Protein AF-A0A6F8SP99-F1 (afdb_monomer)

Foldseek 3Di:
DVVLVVLLVVLQVDDLVVSCVVVVVVVVVVCVVCVVPPCPPVNVVVVVVSVVSSVVSVVVVVVPD

Solvent-accessible surface area (backbone atoms only — not comparable to full-atom values): 3843 Å² total; per-residue (Å²): 114,68,67,62,52,49,52,61,60,61,37,71,88,45,64,64,65,60,46,47,61,65,42,47,63,55,52,49,54,48,51,63,62,46,71,80,43,101,55,63,68,66,48,52,55,48,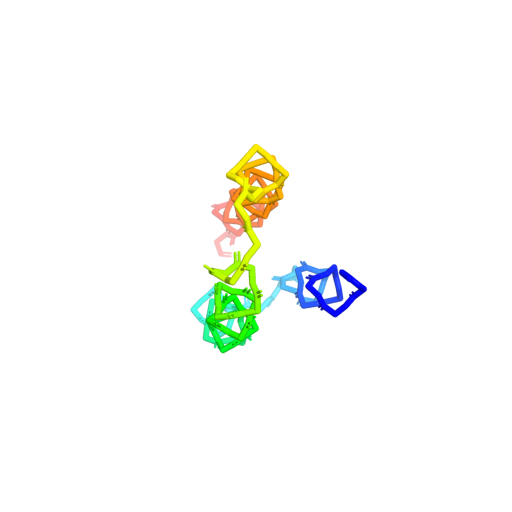52,49,54,52,53,52,52,51,50,53,48,52,54,56,49,70,75,53,127

Mean predicted aligned error: 6.06 Å

Sequence (65 aa):
MQRVREILKRGKGRNIRRVIEELTPVLRGWASYFSLVDVKRPLEAMDGWIRRRLRCVIWWQWKRP

Structure (mmCIF, N/CA/C/O backbone):
data_AF-A0A6F8SP99-F1
#
_entry.id   AF-A0A6F8SP99-F1
#
loop_
_atom_site.group_PDB
_atom_site.id
_atom_site.type_symbol
_atom_site.label_atom_id
_atom_site.label_alt_id
_atom_site.label_comp_id
_atom_site.label_asym_id
_atom_site.label_entity_id
_atom_site.label_seq_id
_atom_site.pdbx_PDB_ins_code
_atom_site.Cartn_x
_atom_site.Cartn_y
_atom_site.Cartn_z
_atom_site.occupancy
_atom_site.B_iso_or_equiv
_atom_site.auth_seq_id
_atom_site.auth_comp_id
_atom_site.auth_asym_id
_atom_site.auth_atom_id
_atom_site.pdbx_PDB_model_num
ATOM 1 N N . MET A 1 1 ? -6.470 -2.443 -10.847 1.00 60.34 1 MET A N 1
ATOM 2 C CA . MET A 1 1 ? -6.449 -1.652 -9.583 1.00 60.34 1 MET A CA 1
ATOM 3 C C . MET A 1 1 ? -7.808 -1.449 -8.891 1.00 60.34 1 MET A C 1
ATOM 5 O O . MET A 1 1 ? -7.855 -0.813 -7.841 1.00 60.34 1 MET A O 1
ATOM 9 N N . GLN A 1 2 ? -8.914 -2.001 -9.404 1.00 70.81 2 GLN A N 1
ATOM 10 C CA . GLN A 1 2 ? -10.247 -1.862 -8.789 1.00 70.81 2 GLN A CA 1
ATOM 11 C C . GLN A 1 2 ? -10.326 -2.519 -7.400 1.00 70.81 2 GLN A C 1
ATOM 13 O O . GLN A 1 2 ? -10.812 -1.907 -6.456 1.00 70.81 2 GLN A O 1
ATOM 18 N N . ARG A 1 3 ? -9.693 -3.688 -7.238 1.00 75.38 3 ARG A N 1
ATOM 19 C CA . ARG A 1 3 ? -9.664 -4.446 -5.978 1.00 75.38 3 ARG A CA 1
ATOM 20 C C . ARG A 1 3 ? -8.966 -3.707 -4.828 1.00 75.38 3 ARG A C 1
ATOM 22 O O . ARG A 1 3 ? -9.503 -3.634 -3.732 1.00 75.38 3 ARG A O 1
ATOM 29 N N . VAL A 1 4 ? -7.823 -3.059 -5.087 1.00 76.69 4 VAL A N 1
ATOM 30 C CA . VAL A 1 4 ? -7.133 -2.211 -4.088 1.00 76.69 4 VAL A CA 1
ATOM 31 C C . VAL A 1 4 ? -7.996 -1.005 -3.705 1.00 76.69 4 VAL A C 1
ATOM 33 O O . VAL A 1 4 ? -8.095 -0.650 -2.532 1.00 76.69 4 VAL A O 1
ATOM 36 N N . ARG A 1 5 ? -8.666 -0.381 -4.685 1.00 76.50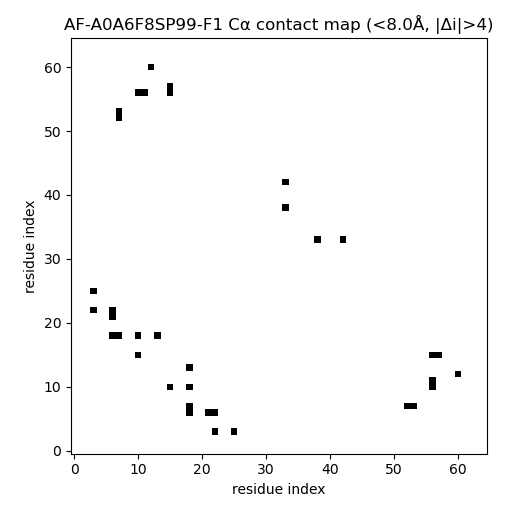 5 ARG A N 1
ATOM 37 C CA . ARG A 1 5 ? -9.615 0.717 -4.439 1.00 76.50 5 ARG A CA 1
ATOM 38 C C . ARG A 1 5 ? -10.782 0.277 -3.558 1.00 76.50 5 ARG A C 1
ATOM 40 O O . ARG A 1 5 ? -11.160 1.031 -2.666 1.00 76.50 5 ARG A O 1
ATOM 47 N N . GLU A 1 6 ? -11.330 -0.909 -3.787 1.00 81.19 6 GLU A N 1
ATOM 48 C CA . GLU A 1 6 ? -12.434 -1.465 -3.000 1.00 81.19 6 GLU A CA 1
ATOM 49 C C . GLU A 1 6 ? -12.023 -1.792 -1.568 1.00 81.19 6 GLU A C 1
ATOM 51 O O . GLU A 1 6 ? -12.723 -1.385 -0.640 1.00 81.19 6 GLU A O 1
ATOM 56 N N . ILE A 1 7 ? -10.869 -2.438 -1.378 1.00 78.25 7 ILE A N 1
ATOM 57 C CA . ILE A 1 7 ? -10.322 -2.740 -0.046 1.00 78.25 7 ILE A CA 1
ATOM 58 C C . ILE A 1 7 ? -10.100 -1.435 0.733 1.00 78.25 7 ILE A C 1
ATOM 60 O O . ILE A 1 7 ? -10.586 -1.280 1.854 1.00 78.25 7 ILE A O 1
ATOM 64 N N . LEU A 1 8 ? -9.467 -0.432 0.112 1.00 73.88 8 LEU A N 1
ATOM 65 C CA . LEU A 1 8 ? -9.231 0.871 0.747 1.00 73.88 8 LEU A CA 1
ATOM 66 C C . LEU A 1 8 ? -10.526 1.664 0.999 1.00 73.88 8 LEU A C 1
ATOM 68 O O . LEU A 1 8 ? -10.590 2.432 1.958 1.00 73.88 8 LEU A O 1
ATOM 72 N N . LYS A 1 9 ? -11.569 1.491 0.173 1.00 76.00 9 LYS A N 1
ATOM 73 C CA . LYS A 1 9 ? -12.892 2.109 0.390 1.00 76.00 9 LYS A CA 1
ATOM 74 C C . LYS A 1 9 ? -13.622 1.453 1.567 1.00 76.00 9 LYS A C 1
ATOM 76 O O . LYS A 1 9 ? -14.197 2.168 2.383 1.00 76.00 9 LYS A O 1
ATOM 81 N N . ARG A 1 10 ? -13.548 0.121 1.680 1.00 70.94 10 ARG A N 1
ATOM 82 C CA . ARG A 1 10 ? -14.104 -0.678 2.791 1.00 70.94 10 ARG A CA 1
ATOM 83 C C . ARG A 1 10 ? -13.318 -0.528 4.099 1.00 70.94 10 ARG A C 1
ATOM 85 O O . ARG A 1 10 ? -13.852 -0.822 5.162 1.00 70.94 10 ARG A O 1
ATOM 92 N N . GLY A 1 11 ? -12.078 -0.040 4.037 1.00 68.00 11 GLY A N 1
ATOM 93 C CA . GLY A 1 11 ? -11.244 0.241 5.209 1.00 68.00 11 GLY A CA 1
ATOM 94 C C . GLY A 1 11 ? -11.725 1.407 6.084 1.00 68.00 11 GLY A C 1
ATOM 95 O O . GLY A 1 11 ? -11.300 1.515 7.233 1.00 68.00 11 GLY A O 1
ATOM 96 N N . LYS A 1 12 ? -12.635 2.264 5.593 1.00 65.06 12 LYS A N 1
ATOM 97 C CA . LYS A 1 12 ? -13.281 3.313 6.402 1.00 65.06 12 LYS A CA 1
ATOM 98 C C . LYS A 1 12 ? -14.188 2.667 7.461 1.00 65.06 12 LYS A C 1
ATOM 100 O O . LYS A 1 12 ? -15.337 2.357 7.180 1.00 65.06 12 LYS A O 1
ATOM 105 N N . GLY A 1 13 ? -13.647 2.458 8.661 1.00 66.94 13 GLY A N 1
ATOM 106 C CA . GLY A 1 13 ? -14.351 1.870 9.811 1.00 66.94 13 GLY A CA 1
ATOM 107 C C . GLY A 1 13 ? -13.945 0.434 10.161 1.00 66.94 13 GLY A C 1
ATOM 108 O O . GLY A 1 13 ? -14.461 -0.120 11.124 1.00 66.94 13 GLY A O 1
ATOM 109 N N . ARG A 1 14 ? -13.010 -0.177 9.422 1.00 74.50 14 ARG A N 1
ATOM 110 C CA . ARG A 1 14 ? -12.419 -1.479 9.777 1.00 74.50 14 ARG A CA 1
ATOM 111 C C . ARG A 1 14 ? -11.072 -1.293 10.462 1.00 74.50 14 ARG A C 1
ATOM 113 O O . ARG A 1 14 ? -10.363 -0.327 10.192 1.00 74.50 14 ARG A O 1
ATOM 120 N N . ASN A 1 15 ? -10.694 -2.252 11.306 1.00 80.69 15 ASN A N 1
ATOM 121 C CA . ASN A 1 15 ? -9.372 -2.272 11.924 1.00 80.69 15 ASN A CA 1
ATOM 122 C C . ASN A 1 15 ? -8.279 -2.191 10.841 1.00 80.69 15 ASN A C 1
ATOM 124 O O . ASN A 1 15 ? -8.263 -3.003 9.912 1.00 80.69 15 ASN A O 1
ATOM 128 N N . ILE A 1 16 ? -7.375 -1.216 10.968 1.00 79.75 16 ILE A N 1
ATOM 129 C CA . ILE A 1 16 ? -6.317 -0.959 9.985 1.00 79.75 16 ILE A CA 1
ATOM 130 C C . ILE A 1 16 ? -5.439 -2.197 9.743 1.00 79.75 16 ILE A C 1
ATOM 132 O O . ILE A 1 16 ? -5.019 -2.425 8.612 1.00 79.75 16 ILE A O 1
ATOM 136 N N . ARG A 1 17 ? -5.219 -3.040 10.765 1.00 82.69 17 ARG A N 1
ATOM 137 C CA . ARG A 1 17 ? -4.422 -4.269 10.643 1.00 82.69 17 ARG A CA 1
ATOM 138 C C . ARG A 1 17 ? -5.070 -5.252 9.678 1.00 82.69 17 ARG A C 1
ATOM 140 O O . ARG A 1 17 ? -4.392 -5.720 8.776 1.00 82.69 17 ARG A O 1
ATOM 147 N N . ARG A 1 18 ? -6.391 -5.450 9.765 1.00 84.25 18 ARG A N 1
ATOM 148 C CA . ARG A 1 18 ? -7.131 -6.303 8.814 1.00 84.25 18 ARG A CA 1
ATOM 149 C C . ARG A 1 18 ? -7.054 -5.778 7.382 1.00 84.25 18 ARG A C 1
ATOM 151 O O . ARG A 1 18 ? -6.947 -6.553 6.441 1.00 84.25 18 ARG A O 1
ATOM 158 N N . VAL A 1 19 ? -7.087 -4.456 7.205 1.00 83.69 19 VAL A N 1
ATOM 159 C CA . VAL A 1 19 ? -6.939 -3.837 5.877 1.00 83.69 19 VAL A CA 1
ATOM 160 C C . VAL A 1 19 ? -5.533 -4.078 5.322 1.00 83.69 19 VAL A C 1
ATOM 162 O O . VAL A 1 19 ? -5.389 -4.373 4.140 1.00 83.69 19 VAL A O 1
ATOM 165 N N . ILE A 1 20 ? -4.500 -3.983 6.163 1.00 84.38 20 ILE A N 1
ATOM 166 C CA . ILE 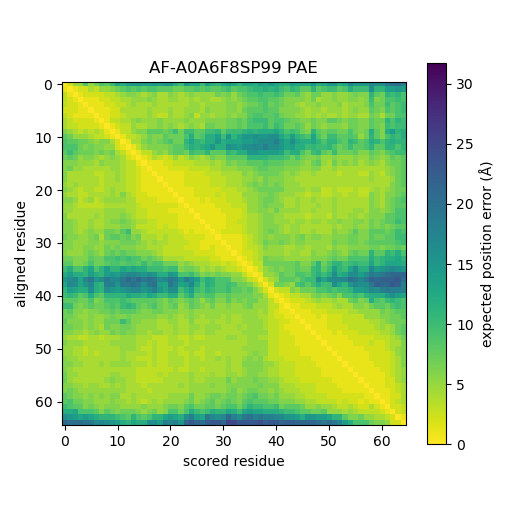A 1 20 ? -3.111 -4.277 5.780 1.00 84.38 20 ILE A CA 1
ATOM 167 C C . ILE A 1 20 ? -2.949 -5.765 5.442 1.00 84.38 20 ILE A C 1
ATOM 169 O O . ILE A 1 20 ? -2.347 -6.088 4.419 1.00 84.38 20 ILE A O 1
ATOM 173 N N . GLU A 1 21 ? -3.519 -6.662 6.243 1.00 87.56 21 GLU A N 1
ATOM 174 C CA . GLU A 1 21 ? -3.515 -8.109 5.993 1.00 87.56 21 GLU A CA 1
ATOM 175 C C . GLU A 1 21 ? -4.184 -8.458 4.657 1.00 87.56 21 GLU A C 1
ATOM 177 O O . GLU A 1 21 ? -3.615 -9.225 3.886 1.00 87.56 21 GLU A O 1
ATOM 182 N N . GLU A 1 22 ? -5.322 -7.838 4.319 1.00 85.62 22 GLU A N 1
ATOM 183 C CA . GLU A 1 22 ? -5.977 -8.006 3.010 1.00 85.62 22 GLU A CA 1
ATOM 184 C C . GLU A 1 22 ? -5.157 -7.403 1.851 1.00 85.62 22 GLU A C 1
ATOM 186 O O . GLU A 1 22 ? -5.153 -7.946 0.743 1.00 85.62 22 GLU A O 1
ATOM 191 N N . LEU A 1 23 ? -4.450 -6.286 2.076 1.00 84.62 23 LEU A N 1
ATOM 192 C CA . LEU A 1 23 ? -3.615 -5.646 1.049 1.00 84.62 23 LEU A CA 1
ATOM 193 C C . LEU A 1 23 ? -2.314 -6.406 0.777 1.00 84.62 23 LEU A C 1
ATOM 195 O O . LEU A 1 23 ? -1.848 -6.413 -0.361 1.00 84.62 23 LEU A O 1
ATOM 199 N N . THR A 1 24 ? -1.725 -7.034 1.791 1.00 87.38 24 THR A N 1
ATOM 200 C CA . THR A 1 24 ? -0.408 -7.687 1.715 1.00 87.38 24 THR A CA 1
ATOM 201 C C . THR A 1 24 ? -0.301 -8.729 0.588 1.00 87.38 24 THR A C 1
ATOM 203 O O . THR A 1 24 ? 0.632 -8.622 -0.211 1.00 87.38 24 THR A O 1
ATOM 206 N N . PRO A 1 25 ? -1.223 -9.703 0.434 1.00 88.62 25 PRO A N 1
ATOM 207 C CA . PRO A 1 25 ? -1.148 -10.676 -0.656 1.00 88.62 25 PRO A CA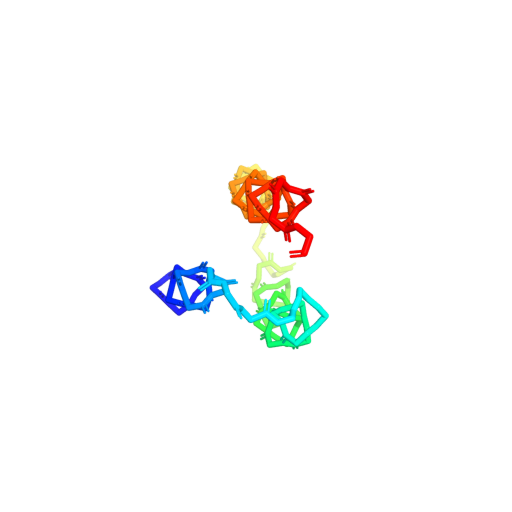 1
ATOM 208 C C . PRO A 1 25 ? -1.371 -10.031 -2.030 1.00 88.62 25 PRO A C 1
ATOM 210 O O . PRO A 1 25 ? -0.746 -10.446 -3.005 1.00 88.62 25 PRO A O 1
ATOM 213 N N . VAL A 1 26 ? -2.200 -8.983 -2.117 1.00 85.50 26 VAL A N 1
ATOM 214 C CA . VAL A 1 26 ? -2.412 -8.241 -3.370 1.00 85.50 26 VAL A CA 1
ATOM 215 C C . VAL A 1 26 ? -1.130 -7.519 -3.776 1.00 85.50 26 VAL A C 1
ATOM 217 O O . VAL A 1 26 ? -0.698 -7.651 -4.916 1.00 85.50 26 VAL A O 1
ATOM 220 N N . LEU A 1 27 ? -0.488 -6.809 -2.846 1.00 82.88 27 LEU A N 1
ATOM 221 C CA . LEU A 1 27 ? 0.780 -6.119 -3.090 1.00 82.88 27 LEU A CA 1
ATOM 222 C C . LEU A 1 27 ? 1.900 -7.099 -3.440 1.00 82.88 27 LEU A C 1
ATOM 224 O O . LEU A 1 27 ? 2.683 -6.813 -4.336 1.00 82.88 27 LEU A O 1
ATOM 228 N N . ARG A 1 28 ? 1.949 -8.270 -2.796 1.00 86.19 28 ARG A N 1
ATOM 229 C CA . ARG A 1 28 ? 2.938 -9.315 -3.097 1.00 86.19 28 ARG A CA 1
ATOM 230 C C . ARG A 1 28 ? 2.759 -9.892 -4.503 1.00 86.19 28 ARG A C 1
ATOM 232 O O . ARG A 1 28 ? 3.736 -9.998 -5.237 1.00 86.19 28 ARG A O 1
ATOM 239 N N . GLY A 1 29 ? 1.526 -10.221 -4.897 1.00 83.81 29 GLY A N 1
ATOM 240 C CA . GLY A 1 29 ? 1.233 -10.692 -6.255 1.00 83.81 29 GLY A CA 1
ATOM 241 C C . GLY A 1 29 ? 1.538 -9.630 -7.313 1.00 83.81 29 GLY A C 1
ATOM 242 O O . GLY A 1 29 ? 2.090 -9.939 -8.365 1.00 83.81 29 GLY A O 1
ATOM 243 N N . TRP A 1 30 ? 1.260 -8.362 -7.003 1.00 81.19 30 TRP A N 1
ATOM 244 C CA . TRP A 1 30 ? 1.642 -7.241 -7.858 1.00 81.19 30 TRP A CA 1
ATOM 245 C C . TRP A 1 30 ? 3.162 -7.089 -7.952 1.00 81.19 30 TRP A C 1
ATOM 247 O O . TRP A 1 30 ? 3.688 -7.052 -9.056 1.00 81.19 30 TRP A O 1
ATOM 257 N N . ALA A 1 31 ? 3.889 -7.084 -6.836 1.00 79.00 31 ALA A N 1
ATOM 258 C CA . ALA A 1 31 ? 5.347 -7.005 -6.843 1.00 79.00 31 ALA A CA 1
ATOM 259 C C . ALA A 1 31 ? 5.979 -8.132 -7.678 1.00 79.00 31 ALA A C 1
ATOM 261 O O . ALA A 1 31 ? 6.898 -7.866 -8.440 1.00 79.00 31 ALA A O 1
ATOM 262 N N . SER A 1 32 ? 5.439 -9.353 -7.607 1.00 83.69 32 SER A N 1
ATOM 263 C CA . SER A 1 32 ? 5.903 -10.488 -8.417 1.00 83.69 32 SER A CA 1
ATOM 264 C C . SER A 1 32 ? 5.570 -10.369 -9.909 1.00 83.69 32 SER A C 1
ATOM 266 O O . SER A 1 32 ? 6.328 -10.857 -10.738 1.00 83.69 32 SER A O 1
ATOM 268 N N . TYR A 1 33 ? 4.438 -9.761 -10.272 1.00 81.25 33 TYR A N 1
ATOM 269 C CA . TYR A 1 33 ? 4.083 -9.527 -11.676 1.00 81.25 33 TYR A CA 1
ATOM 270 C C . TYR A 1 33 ? 4.949 -8.417 -12.287 1.00 81.25 33 TYR A C 1
ATOM 272 O O . TYR A 1 33 ? 5.426 -8.535 -13.413 1.00 81.25 33 TYR A O 1
ATOM 280 N N . PHE A 1 34 ? 5.180 -7.345 -11.527 1.00 71.94 34 PHE A N 1
ATOM 281 C CA . PHE A 1 34 ? 5.966 -6.197 -11.973 1.00 71.94 34 PHE A CA 1
ATOM 282 C C . PHE A 1 34 ? 7.474 -6.379 -11.787 1.00 71.94 34 PHE A C 1
ATOM 284 O O . PHE A 1 34 ? 8.221 -5.627 -12.390 1.00 71.94 34 PHE A O 1
ATOM 291 N N . SER A 1 35 ? 7.960 -7.375 -11.039 1.00 73.69 35 SER A N 1
ATOM 292 C CA . SER A 1 35 ? 9.403 -7.663 -10.958 1.00 73.69 35 SER A CA 1
ATOM 293 C C . SER A 1 35 ? 9.993 -8.151 -12.282 1.00 73.69 35 SER A C 1
ATOM 295 O O . SER A 1 35 ? 11.201 -8.080 -12.471 1.00 73.69 35 SER A O 1
ATOM 297 N N . LEU A 1 36 ? 9.150 -8.656 -13.188 1.00 7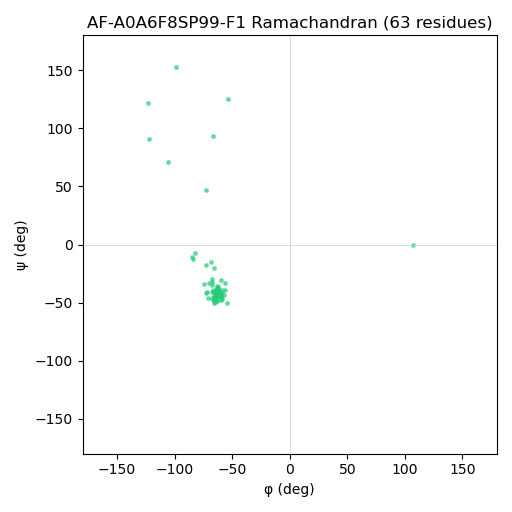3.25 36 LEU A N 1
ATOM 298 C CA . LEU A 1 36 ? 9.542 -9.108 -14.525 1.00 73.25 36 LEU A CA 1
ATOM 299 C C . LEU A 1 36 ? 9.599 -7.969 -15.549 1.00 73.25 36 LEU A C 1
ATOM 301 O O . LEU A 1 36 ? 10.077 -8.1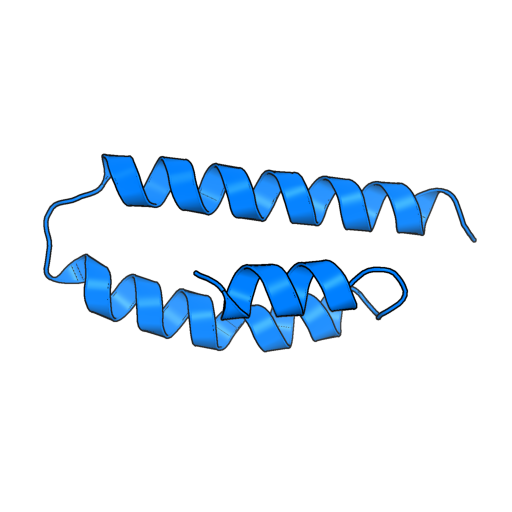66 -16.663 1.00 73.25 36 LEU A O 1
ATOM 305 N N . VAL A 1 37 ? 9.091 -6.788 -15.195 1.00 69.00 37 VAL A N 1
ATOM 306 C CA . VAL A 1 37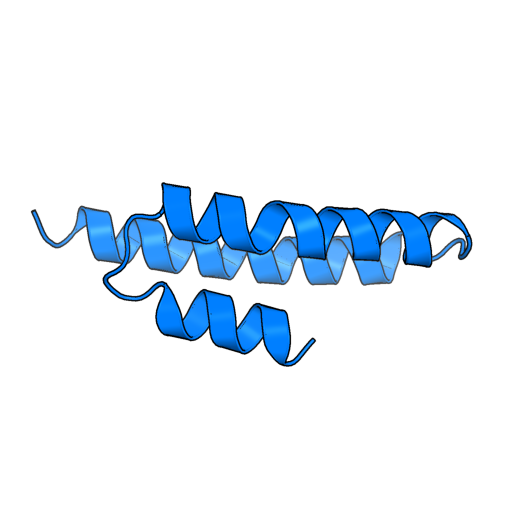 ? 8.969 -5.648 -16.100 1.00 69.00 37 VAL A CA 1
ATOM 307 C C . VAL A 1 37 ? 9.732 -4.492 -15.463 1.00 69.00 37 VAL A C 1
ATOM 309 O O . VAL A 1 37 ? 9.416 -4.100 -14.347 1.00 69.00 37 VAL A O 1
ATOM 312 N N . ASP A 1 38 ? 10.734 -3.931 -16.141 1.00 66.56 38 ASP A N 1
ATOM 313 C CA . ASP A 1 38 ? 11.648 -2.904 -15.596 1.00 66.56 38 ASP A CA 1
ATOM 314 C C . ASP A 1 38 ? 10.988 -1.508 -15.441 1.00 66.56 38 ASP A C 1
ATOM 316 O O . ASP A 1 38 ? 11.487 -0.463 -15.853 1.00 66.56 38 ASP A O 1
ATOM 320 N N . VAL A 1 39 ? 9.783 -1.477 -14.873 1.00 67.56 39 VAL A N 1
ATOM 321 C CA . VAL A 1 39 ? 8.937 -0.302 -14.660 1.00 67.56 39 VAL A CA 1
ATOM 322 C C . VAL A 1 39 ? 8.951 0.076 -13.184 1.00 67.56 39 VAL A C 1
ATOM 324 O O . VAL A 1 39 ? 7.953 -0.032 -12.471 1.00 67.56 39 VAL A O 1
ATOM 327 N N . LYS A 1 40 ? 10.091 0.602 -12.723 1.00 68.38 40 LYS A N 1
ATOM 328 C CA . LYS A 1 40 ? 10.220 1.194 -11.376 1.00 68.38 40 LYS A CA 1
ATOM 329 C C . LYS A 1 40 ? 9.317 2.417 -1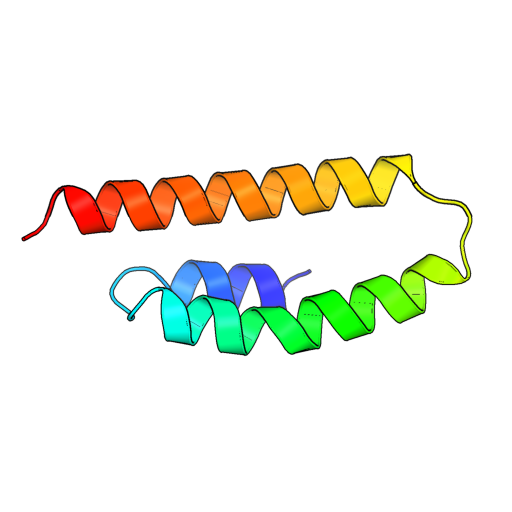1.175 1.00 68.38 40 LYS A C 1
ATOM 331 O O . LYS A 1 40 ? 8.637 2.535 -10.161 1.00 68.38 40 LYS A O 1
ATOM 336 N N . ARG A 1 41 ? 9.250 3.314 -12.165 1.00 72.94 41 ARG A N 1
ATOM 337 C CA . ARG A 1 41 ? 8.518 4.593 -12.057 1.00 72.94 41 ARG A CA 1
ATOM 338 C C . ARG A 1 41 ? 6.998 4.446 -11.854 1.00 72.94 41 ARG A C 1
ATOM 340 O O . ARG A 1 41 ? 6.459 5.096 -10.956 1.00 72.94 41 ARG A O 1
ATOM 347 N N . PRO A 1 42 ? 6.274 3.621 -12.638 1.00 74.31 42 PRO A N 1
ATOM 348 C CA . PRO A 1 42 ? 4.844 3.405 -12.419 1.00 74.31 42 PRO A CA 1
ATOM 349 C C . PRO A 1 42 ? 4.548 2.750 -11.067 1.00 74.31 42 PRO A C 1
ATOM 351 O O . PRO A 1 42 ? 3.554 3.098 -10.429 1.00 74.31 42 PRO A O 1
ATOM 354 N N . LEU A 1 43 ? 5.422 1.843 -10.616 1.00 74.88 43 LEU A N 1
ATOM 355 C CA . LEU A 1 43 ? 5.283 1.149 -9.338 1.00 74.88 43 LEU A CA 1
ATOM 356 C C . LEU A 1 43 ? 5.351 2.134 -8.163 1.00 74.88 43 LEU A C 1
ATOM 358 O O . LEU A 1 43 ? 4.461 2.153 -7.315 1.00 74.88 43 LEU A O 1
ATOM 362 N N . GLU A 1 44 ? 6.344 3.025 -8.167 1.00 80.88 44 GLU A N 1
ATOM 363 C CA . GLU A 1 44 ? 6.524 4.042 -7.126 1.00 80.88 44 GLU A CA 1
ATOM 364 C C . GLU A 1 44 ? 5.344 5.013 -7.035 1.00 80.88 44 GLU A C 1
ATOM 366 O O . GLU A 1 44 ? 4.865 5.316 -5.936 1.00 80.88 44 GLU A O 1
ATOM 371 N N . ALA A 1 45 ? 4.834 5.477 -8.180 1.00 83.44 45 ALA A N 1
ATOM 372 C CA . ALA A 1 45 ? 3.660 6.347 -8.223 1.00 83.44 45 ALA A CA 1
ATOM 373 C C . ALA A 1 45 ? 2.426 5.646 -7.628 1.00 83.44 45 ALA A C 1
ATOM 375 O O . ALA A 1 45 ? 1.633 6.249 -6.890 1.00 83.44 45 ALA A O 1
ATOM 376 N N . MET A 1 46 ? 2.281 4.353 -7.915 1.00 80.00 46 MET A N 1
ATOM 377 C CA . MET A 1 46 ? 1.173 3.540 -7.437 1.00 80.00 46 MET A CA 1
ATOM 378 C C . MET A 1 46 ? 1.271 3.265 -5.931 1.00 80.00 46 MET A C 1
ATOM 380 O O . MET A 1 46 ? 0.301 3.500 -5.202 1.00 80.00 46 MET A O 1
ATOM 384 N N . ASP A 1 47 ? 2.449 2.886 -5.437 1.00 83.19 47 ASP A N 1
ATOM 385 C CA . ASP A 1 47 ? 2.721 2.730 -4.005 1.00 83.19 47 ASP A CA 1
ATOM 386 C C . ASP A 1 47 ? 2.562 4.049 -3.243 1.00 83.19 47 ASP A C 1
ATOM 388 O O . ASP A 1 47 ? 2.064 4.074 -2.112 1.00 83.19 47 ASP A O 1
ATOM 392 N N . GLY A 1 48 ? 2.937 5.174 -3.855 1.00 87.31 48 GLY A N 1
ATOM 393 C CA . GLY A 1 48 ? 2.687 6.509 -3.314 1.00 87.31 48 GLY A CA 1
ATOM 394 C C . GLY A 1 48 ? 1.192 6.783 -3.124 1.00 87.31 48 GLY A C 1
ATOM 395 O O . GLY A 1 48 ? 0.762 7.246 -2.060 1.00 87.31 48 GLY A O 1
ATOM 396 N N . TRP A 1 49 ? 0.372 6.438 -4.118 1.00 87.75 49 TRP A N 1
ATOM 397 C CA . TRP A 1 49 ? -1.082 6.590 -4.050 1.00 87.75 49 TRP A CA 1
ATOM 398 C C . TRP A 1 49 ? -1.723 5.705 -2.967 1.00 87.75 49 TRP A C 1
ATOM 400 O O . TRP A 1 49 ? -2.607 6.178 -2.240 1.00 87.75 49 TRP A O 1
ATOM 410 N N . ILE A 1 50 ? -1.259 4.458 -2.814 1.00 84.38 50 ILE A N 1
ATOM 411 C CA . ILE A 1 50 ? -1.736 3.526 -1.776 1.00 84.38 50 ILE A CA 1
ATOM 412 C C . ILE A 1 50 ? -1.369 4.050 -0.383 1.00 84.38 50 ILE A C 1
ATOM 414 O O . ILE A 1 50 ? -2.250 4.194 0.472 1.00 84.38 50 ILE A O 1
ATOM 418 N N . ARG A 1 51 ? -0.100 4.427 -0.169 1.00 87.31 51 ARG A N 1
ATOM 419 C CA . ARG A 1 51 ? 0.381 4.982 1.109 1.00 87.31 51 ARG A CA 1
ATOM 420 C C . ARG A 1 51 ? -0.363 6.256 1.505 1.00 87.31 51 ARG A C 1
ATOM 422 O O . ARG A 1 51 ? -0.697 6.424 2.679 1.00 87.31 51 ARG A O 1
ATOM 429 N N . ARG A 1 52 ? -0.675 7.136 0.545 1.00 89.12 52 ARG A N 1
ATOM 430 C CA . ARG A 1 52 ? -1.468 8.350 0.803 1.00 89.12 52 ARG A CA 1
ATOM 431 C C . ARG A 1 52 ? -2.870 8.014 1.311 1.00 89.12 52 ARG A C 1
ATOM 433 O O . ARG A 1 52 ? -3.321 8.611 2.283 1.00 89.12 52 ARG A O 1
ATOM 440 N N . ARG A 1 53 ? -3.546 7.037 0.699 1.00 85.19 53 ARG A N 1
ATOM 441 C CA . ARG A 1 53 ? -4.881 6.596 1.137 1.00 85.19 53 ARG A CA 1
ATOM 442 C C . ARG A 1 53 ? -4.863 5.964 2.524 1.00 85.19 53 ARG A C 1
ATOM 444 O O . ARG A 1 53 ? -5.725 6.298 3.330 1.00 85.19 53 ARG A O 1
ATOM 451 N N . LEU A 1 54 ? -3.880 5.111 2.812 1.00 84.19 54 LEU A N 1
ATOM 452 C CA . LEU A 1 54 ? -3.719 4.511 4.139 1.00 84.19 54 LEU A CA 1
ATOM 453 C C . LEU A 1 54 ? -3.517 5.578 5.217 1.00 84.19 54 LEU A C 1
ATOM 455 O O . LEU A 1 54 ? -4.212 5.546 6.228 1.00 84.19 54 LEU A O 1
ATOM 459 N N . ARG A 1 55 ? -2.664 6.583 4.968 1.00 87.56 55 ARG A N 1
ATOM 460 C CA . ARG A 1 55 ? -2.499 7.725 5.883 1.00 87.56 55 ARG A CA 1
ATOM 461 C C . ARG A 1 55 ? -3.812 8.459 6.140 1.00 87.56 55 ARG A C 1
ATOM 463 O O . ARG A 1 55 ? -4.114 8.755 7.289 1.00 87.56 55 ARG A O 1
ATOM 470 N N . CYS A 1 56 ? -4.619 8.710 5.106 1.00 86.25 56 CYS A N 1
ATOM 471 C CA . CYS A 1 56 ? -5.934 9.326 5.291 1.00 86.25 56 CYS A CA 1
ATOM 472 C C . CYS A 1 56 ? -6.863 8.470 6.166 1.00 86.25 56 CYS A C 1
ATOM 474 O O . CYS A 1 56 ? -7.570 9.025 7.000 1.00 86.25 56 CYS A O 1
ATOM 476 N N . VAL A 1 57 ? -6.877 7.144 5.992 1.00 81.38 57 VAL A N 1
ATOM 477 C CA . VAL A 1 57 ? -7.705 6.245 6.816 1.00 81.38 57 VAL A CA 1
ATOM 478 C C . VAL A 1 57 ? -7.236 6.252 8.272 1.00 81.38 57 VAL A C 1
ATOM 480 O O . VAL A 1 57 ? -8.067 6.424 9.159 1.00 81.38 57 VAL A O 1
ATOM 483 N N . ILE A 1 58 ? -5.925 6.143 8.514 1.00 83.38 58 ILE A N 1
ATOM 484 C CA . ILE A 1 58 ? -5.334 6.205 9.862 1.00 83.38 58 ILE A CA 1
ATOM 485 C C . ILE A 1 58 ? -5.673 7.537 10.532 1.00 83.38 58 ILE A C 1
ATOM 487 O O . ILE A 1 58 ? -6.146 7.550 11.661 1.00 83.38 58 ILE A O 1
ATOM 491 N N . TRP A 1 59 ? -5.500 8.651 9.818 1.00 85.56 59 TRP A N 1
ATOM 492 C CA . TRP A 1 59 ? -5.815 9.989 10.318 1.00 85.56 59 TRP A CA 1
ATOM 493 C C . TRP A 1 59 ? -7.287 10.141 10.717 1.00 85.56 59 TRP A C 1
ATOM 495 O O . TRP A 1 59 ? -7.600 10.726 11.750 1.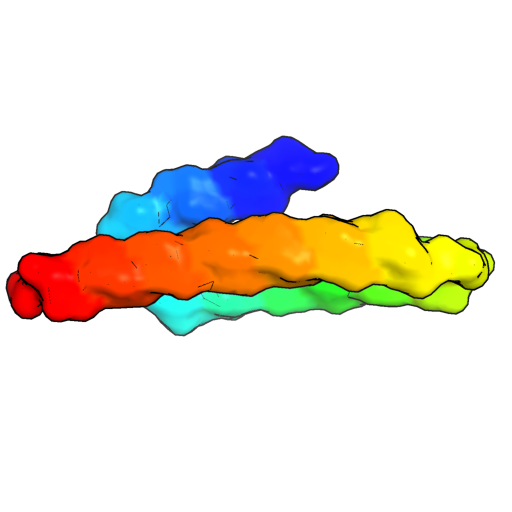00 85.56 59 TRP A O 1
ATOM 505 N N . TRP A 1 60 ? -8.202 9.596 9.913 1.00 80.25 60 TRP A N 1
ATOM 506 C CA . TRP A 1 60 ? -9.630 9.598 10.229 1.00 80.25 60 TRP A CA 1
ATOM 507 C C . TRP A 1 60 ? -9.970 8.734 11.446 1.00 80.25 60 TRP A C 1
ATOM 509 O O . TRP A 1 60 ? -10.816 9.140 12.237 1.00 80.25 60 TRP A O 1
ATOM 519 N N . GLN A 1 61 ? -9.323 7.574 11.597 1.00 76.69 61 GLN A N 1
ATOM 520 C CA . GLN A 1 61 ? -9.500 6.706 12.766 1.00 76.69 61 GLN A CA 1
ATOM 521 C C . GLN A 1 61 ? -8.946 7.357 14.033 1.00 76.69 61 GLN A C 1
ATOM 523 O O . GLN A 1 61 ? -9.609 7.345 15.055 1.00 76.69 61 GLN A O 1
ATOM 528 N N . TRP A 1 62 ? -7.791 8.016 13.952 1.00 81.69 62 TRP A N 1
ATOM 529 C CA . TRP A 1 62 ? -7.207 8.753 15.076 1.00 81.69 62 TRP A CA 1
ATOM 530 C C . TRP A 1 62 ? -8.102 9.874 15.616 1.00 81.69 62 TRP A C 1
ATOM 532 O O . TRP A 1 62 ? -8.050 10.183 16.799 1.00 81.69 62 TRP A O 1
ATOM 542 N N . LYS A 1 63 ? -8.925 10.495 14.765 1.00 75.88 63 LYS A N 1
ATOM 543 C CA . LYS A 1 63 ? -9.852 11.560 15.179 1.00 75.88 63 LYS A CA 1
ATOM 544 C C . LYS A 1 63 ? -11.161 11.052 15.791 1.00 75.88 63 LYS A C 1
ATOM 546 O O . LYS A 1 63 ? -11.960 11.874 16.233 1.00 75.88 63 LYS A O 1
ATOM 551 N N . ARG A 1 64 ? -11.418 9.743 15.770 1.00 66.12 64 ARG A N 1
ATOM 552 C CA . ARG A 1 64 ? -12.610 9.127 16.364 1.00 66.12 64 ARG A CA 1
ATOM 553 C C . ARG A 1 64 ? -12.153 8.089 17.398 1.00 66.12 64 ARG A C 1
ATOM 555 O O . ARG A 1 64 ? -11.882 6.965 16.976 1.00 66.12 64 ARG A O 1
ATOM 562 N N . PRO A 1 65 ? -11.983 8.484 18.677 1.00 58.59 65 PRO A N 1
ATOM 563 C CA . PRO A 1 65 ? -11.668 7.543 19.751 1.00 58.59 65 PRO A CA 1
ATOM 564 C C . PRO A 1 65 ? -12.761 6.482 19.914 1.00 58.59 65 PRO A C 1
ATOM 566 O O . PRO A 1 65 ? -13.937 6.785 19.594 1.00 58.59 65 PRO A O 1
#

Secondary structure (DSSP, 8-state):
-HHHHHHHHHTTTS-HHHHHHHHHHHHHHHHHHHTTS--HHHHHHHHHHHHHHHHHHHHHHHT--

Organism: NCBI:txid77097

Radius of gyration: 12.94 Å; Cα contacts (8 Å, |Δi|>4): 18; chains: 1; bounding box: 26×22×36 Å

pLDDT: mean 78.71, std 7.37, range [58.59, 89.12]

InterPro domains:
  IPR013597 Group II intron, maturase-specific [PF08388] (2-64)